Protein AF-A0A9D6Z2P3-F1 (afdb_monomer_lite)

Organism: NCBI:txid2358

InterPro domains:
  IPR002742 Desulfoferrodoxin, ferrous iron-binding domain [PF01880] (1-48)
  IPR036073 Desulfoferrodoxin, ferrous iron-binding domain superfamily [G3DSA:2.60.40.730] (1-49)
  IPR036073 Desulfoferrodoxin, ferrous iron-binding domain superfamily [SSF49367] (1-48)

Secondary structure (DSSP, 8-state):
--EEEEEEEETTEEEEEE--TTS-S-------SSEEEEEEETTTEEEE-

pLDDT: mean 96.81, std 3.63, range [75.94, 98.69]

Structure (mmCIF, N/CA/C/O backbone):
data_AF-A0A9D6Z2P3-F1
#
_entry.id   AF-A0A9D6Z2P3-F1
#
loop_
_atom_site.group_PDB
_atom_site.id
_atom_site.type_symbol
_atom_site.label_atom_id
_atom_site.label_alt_id
_atom_site.label_comp_id
_atom_site.label_asym_id
_atom_site.label_entity_id
_atom_site.label_seq_id
_atom_site.pdbx_PDB_ins_code
_atom_site.Cartn_x
_atom_site.Cartn_y
_atom_site.Cartn_z
_atom_site.occupancy
_atom_site.B_iso_or_equiv
_atom_site.auth_seq_id
_atom_site.auth_comp_id
_atom_site.auth_asym_id
_atom_site.auth_atom_id
_atom_site.pdbx_PDB_model_num
ATOM 1 N N . HIS A 1 1 ? 7.541 -6.512 -13.179 1.00 96.00 1 HIS A N 1
ATOM 2 C CA . HIS A 1 1 ? 7.143 -7.307 -12.010 1.00 96.00 1 HIS A CA 1
ATOM 3 C C . HIS A 1 1 ? 7.622 -6.589 -10.763 1.00 96.00 1 HIS A C 1
ATOM 5 O O . HIS A 1 1 ? 8.737 -6.813 -10.311 1.00 96.00 1 HIS A O 1
ATOM 11 N N . TYR A 1 2 ? 6.827 -5.639 -10.294 1.00 98.38 2 TYR A N 1
ATOM 12 C CA . TYR A 1 2 ? 7.059 -4.911 -9.051 1.00 98.38 2 TYR A CA 1
ATOM 13 C C . TYR A 1 2 ? 5.719 -4.367 -8.549 1.00 98.38 2 TYR A C 1
ATOM 15 O O . TYR A 1 2 ? 4.732 -4.372 -9.294 1.00 98.38 2 TYR A O 1
ATOM 23 N N . ILE A 1 3 ? 5.696 -3.927 -7.295 1.00 98.69 3 ILE A N 1
ATOM 24 C CA . ILE A 1 3 ? 4.540 -3.257 -6.703 1.00 98.69 3 ILE A CA 1
ATOM 25 C C . ILE A 1 3 ? 4.606 -1.779 -7.086 1.00 98.69 3 ILE A C 1
ATOM 27 O O . ILE A 1 3 ? 5.598 -1.122 -6.791 1.00 98.69 3 ILE A O 1
ATOM 31 N N . GLU A 1 4 ? 3.588 -1.259 -7.770 1.00 98.62 4 GLU A N 1
ATOM 32 C CA . GLU A 1 4 ? 3.526 0.150 -8.187 1.00 98.62 4 GLU A CA 1
ATOM 33 C C . GLU A 1 4 ? 3.119 1.062 -7.036 1.00 98.62 4 GLU A C 1
ATOM 35 O O . GLU A 1 4 ? 3.580 2.201 -6.939 1.00 98.62 4 GLU A O 1
ATOM 40 N N . TRP A 1 5 ? 2.256 0.564 -6.154 1.00 98.69 5 TRP A N 1
ATOM 41 C CA . TRP A 1 5 ? 1.853 1.274 -4.954 1.00 98.69 5 TRP A CA 1
ATOM 42 C C . TRP A 1 5 ? 1.334 0.327 -3.879 1.00 98.69 5 TRP A C 1
ATOM 44 O O . TRP A 1 5 ? 0.812 -0.751 -4.164 1.00 98.69 5 TRP A O 1
ATOM 54 N N . ILE A 1 6 ? 1.445 0.794 -2.640 1.00 98.69 6 ILE A N 1
ATOM 55 C CA . ILE A 1 6 ? 0.804 0.221 -1.459 1.00 98.69 6 ILE A CA 1
ATOM 56 C C . ILE A 1 6 ? -0.131 1.285 -0.897 1.00 98.69 6 ILE A C 1
ATOM 58 O O . ILE A 1 6 ? 0.184 2.480 -0.911 1.00 98.69 6 ILE A O 1
ATOM 62 N N . GLU A 1 7 ? -1.294 0.863 -0.428 1.00 98.44 7 GLU A N 1
ATOM 6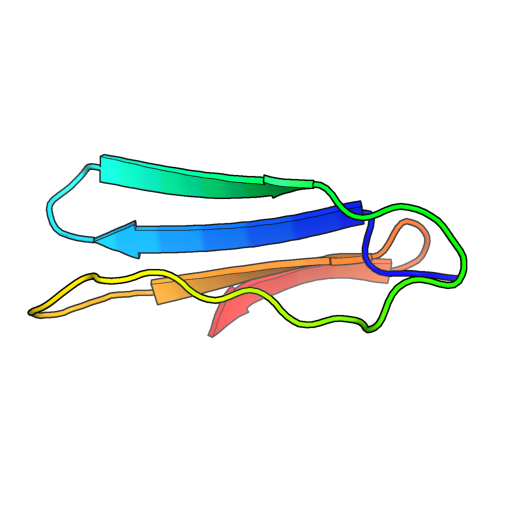3 C CA . GLU A 1 7 ? -2.319 1.750 0.085 1.00 98.44 7 GLU A CA 1
ATOM 64 C C . GLU A 1 7 ? -2.959 1.210 1.363 1.00 98.44 7 GLU A C 1
ATOM 66 O O . GLU A 1 7 ? -3.236 0.016 1.479 1.00 98.44 7 GLU A O 1
ATOM 71 N N . ILE A 1 8 ? -3.239 2.123 2.290 1.00 98.31 8 ILE A N 1
ATOM 72 C CA . ILE A 1 8 ? -4.087 1.892 3.452 1.00 98.31 8 ILE A CA 1
ATOM 73 C C . ILE A 1 8 ? -5.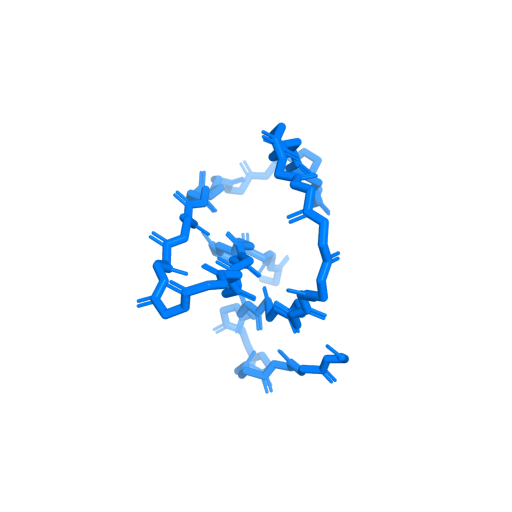342 2.756 3.350 1.00 98.31 8 ILE A C 1
ATOM 75 O O . ILE A 1 8 ? -5.264 3.967 3.120 1.00 98.31 8 ILE A O 1
ATOM 79 N N . VAL A 1 9 ? -6.499 2.132 3.570 1.00 97.12 9 VAL A N 1
ATOM 80 C CA . VAL A 1 9 ? -7.762 2.835 3.816 1.00 97.12 9 VAL A CA 1
ATOM 81 C C . VAL A 1 9 ? -8.099 2.708 5.297 1.00 97.12 9 VAL A C 1
ATOM 83 O O . VAL A 1 9 ? -8.248 1.593 5.790 1.00 97.12 9 VAL A O 1
ATOM 86 N N . ALA A 1 10 ? -8.199 3.839 5.993 1.00 96.88 10 ALA A N 1
ATOM 87 C CA . ALA A 1 10 ? -8.531 3.926 7.416 1.00 96.88 10 ALA A CA 1
ATOM 88 C C . ALA A 1 10 ? -9.420 5.155 7.649 1.00 96.88 10 ALA A C 1
ATOM 90 O O . ALA A 1 10 ? -9.151 6.218 7.085 1.00 96.88 10 ALA A O 1
ATOM 91 N N . ASP A 1 11 ? -10.495 5.017 8.427 1.00 93.44 11 ASP A N 1
ATOM 92 C CA . ASP A 1 11 ? -11.448 6.099 8.743 1.00 93.44 11 ASP A CA 1
ATOM 93 C C . ASP A 1 11 ? -11.966 6.877 7.512 1.00 93.44 11 ASP A C 1
ATOM 95 O O . ASP A 1 11 ? -12.076 8.106 7.513 1.00 93.44 11 ASP A O 1
ATOM 99 N N . GLY A 1 12 ? -12.225 6.171 6.406 1.00 91.44 12 GLY A N 1
ATOM 100 C CA . GLY A 1 12 ? -12.667 6.773 5.140 1.00 91.44 12 GLY A CA 1
ATOM 101 C C . GLY A 1 12 ? -11.593 7.586 4.401 1.00 91.44 12 GLY A C 1
ATOM 102 O O . GLY A 1 12 ? -11.874 8.157 3.347 1.00 91.44 12 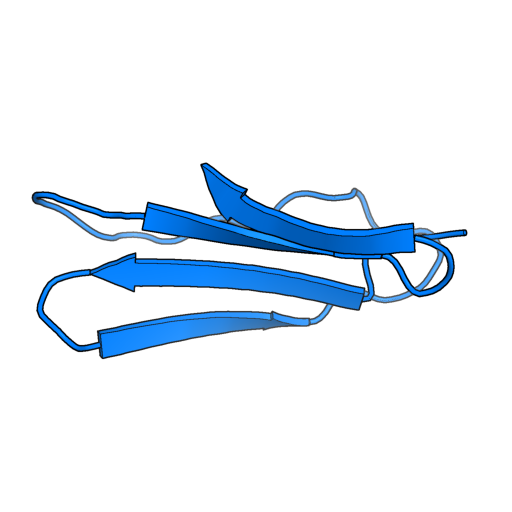GLY A O 1
ATOM 103 N N . LYS A 1 13 ? -10.358 7.633 4.913 1.00 95.81 13 LYS A N 1
ATOM 104 C CA . LYS A 1 13 ? -9.202 8.255 4.262 1.00 95.81 13 LYS A CA 1
ATOM 105 C C . LYS A 1 13 ? -8.374 7.212 3.539 1.00 95.81 13 LYS A C 1
ATOM 107 O O . LYS A 1 13 ? -8.261 6.071 3.970 1.00 95.81 13 LYS A O 1
ATOM 112 N N . THR A 1 14 ? -7.769 7.640 2.439 1.00 97.00 14 THR A N 1
ATOM 113 C CA . THR A 1 14 ? -6.883 6.815 1.623 1.00 97.00 14 THR A CA 1
ATOM 114 C C . THR A 1 14 ? -5.465 7.364 1.699 1.00 97.00 14 THR A C 1
ATOM 116 O O . THR A 1 14 ? -5.229 8.523 1.356 1.00 97.00 14 THR A O 1
ATOM 119 N N . TYR A 1 15 ? -4.526 6.524 2.119 1.00 97.94 15 TYR A N 1
ATOM 120 C CA . TYR A 1 15 ? -3.101 6.823 2.189 1.00 97.94 15 TYR A CA 1
ATOM 121 C C . TYR A 1 15 ? -2.376 5.927 1.198 1.00 97.94 15 TYR A C 1
ATOM 123 O O . TYR A 1 15 ? -2.476 4.710 1.301 1.00 97.94 15 TYR A O 1
ATOM 131 N N . ARG A 1 16 ? -1.649 6.506 0.241 1.00 98.19 16 ARG A N 1
ATOM 132 C CA . ARG A 1 16 ? -0.980 5.738 -0.815 1.00 98.19 16 ARG A CA 1
ATOM 133 C C . ARG A 1 16 ? 0.485 6.122 -0.935 1.00 98.19 16 ARG A C 1
ATOM 135 O O . ARG A 1 16 ? 0.805 7.297 -1.086 1.00 98.19 16 ARG A O 1
ATOM 142 N N . GLN A 1 17 ? 1.349 5.115 -0.937 1.00 98.69 17 GLN A N 1
ATOM 143 C CA . GLN A 1 17 ? 2.763 5.248 -1.260 1.00 98.69 17 GLN A CA 1
ATOM 144 C C . GLN A 1 17 ? 3.006 4.627 -2.633 1.00 98.69 17 GLN A C 1
ATOM 146 O O . GLN A 1 17 ? 2.776 3.436 -2.827 1.00 98.69 17 GLN A O 1
ATOM 151 N N . PHE A 1 18 ? 3.493 5.429 -3.578 1.00 98.62 18 PHE A N 1
ATOM 152 C CA . PHE A 1 18 ? 3.980 4.921 -4.858 1.00 98.62 18 PHE A CA 1
ATOM 153 C C . PHE A 1 18 ? 5.409 4.417 -4.712 1.00 98.62 18 PHE A C 1
ATOM 155 O O . PHE A 1 18 ? 6.231 5.049 -4.046 1.00 98.62 18 PHE A O 1
ATOM 162 N N . LEU A 1 19 ? 5.706 3.307 -5.369 1.00 98.62 19 LEU A N 1
ATOM 163 C CA . LEU A 1 19 ? 7.030 2.711 -5.409 1.00 98.62 19 LEU A CA 1
ATOM 164 C C . LEU A 1 19 ? 7.569 2.735 -6.840 1.00 98.62 19 LEU A C 1
ATOM 166 O O . LEU A 1 19 ? 6.839 2.861 -7.825 1.00 98.62 19 LEU A O 1
ATOM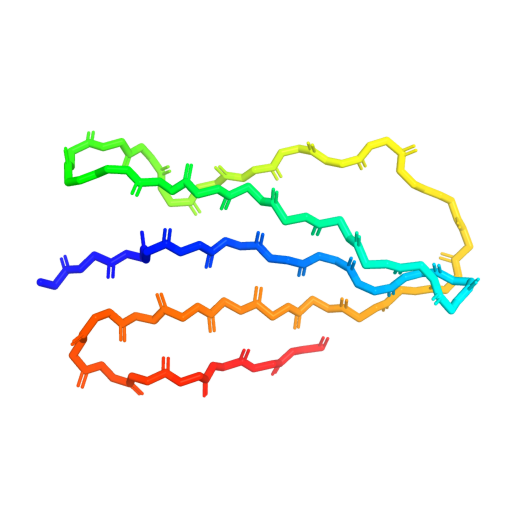 170 N N . LYS A 1 20 ? 8.887 2.623 -6.947 1.00 98.38 20 LYS A N 1
ATOM 171 C CA . LYS A 1 20 ? 9.628 2.517 -8.201 1.00 98.38 20 LYS A CA 1
ATOM 172 C C . LYS A 1 20 ? 10.284 1.139 -8.294 1.00 98.38 20 LYS A C 1
ATOM 174 O O . LYS A 1 20 ? 10.592 0.540 -7.260 1.00 98.38 20 LYS A O 1
ATOM 179 N N . PRO A 1 21 ? 10.570 0.648 -9.512 1.00 98.50 21 PRO A N 1
ATOM 180 C CA . PRO A 1 21 ? 11.364 -0.562 -9.687 1.00 98.50 21 PRO A CA 1
ATOM 181 C C . PRO A 1 21 ? 12.672 -0.507 -8.882 1.00 98.50 21 PRO A C 1
ATOM 183 O O . PRO A 1 21 ? 13.376 0.502 -8.904 1.00 98.50 21 PRO A O 1
ATOM 186 N N . GLY A 1 22 ? 12.985 -1.591 -8.169 1.00 97.69 22 GLY A N 1
ATOM 187 C CA . GLY A 1 22 ? 14.182 -1.706 -7.328 1.00 97.69 22 GLY A CA 1
ATOM 188 C C . GLY A 1 22 ? 14.030 -1.192 -5.891 1.00 97.69 22 GLY A C 1
ATOM 189 O O . GLY A 1 22 ? 14.918 -1.442 -5.082 1.00 97.69 22 GLY A O 1
ATOM 190 N N . GLN A 1 23 ? 12.926 -0.522 -5.544 1.00 98.25 23 GLN A N 1
ATOM 191 C CA . GLN A 1 23 ? 12.601 -0.235 -4.143 1.00 98.25 23 GLN A CA 1
ATOM 192 C C . GLN A 1 23 ? 12.041 -1.479 -3.448 1.00 98.25 23 GLN A C 1
ATOM 194 O O . GLN A 1 23 ? 11.436 -2.341 -4.091 1.00 98.25 23 GLN A O 1
ATOM 199 N N . ALA A 1 24 ? 12.227 -1.557 -2.129 1.00 98.31 24 ALA A N 1
ATOM 200 C CA . ALA A 1 24 ? 11.585 -2.587 -1.326 1.00 98.31 24 ALA A CA 1
ATOM 201 C C . ALA A 1 24 ? 10.049 -2.463 -1.442 1.00 98.31 24 ALA A C 1
ATOM 203 O O . ALA A 1 24 ? 9.535 -1.339 -1.446 1.00 98.31 24 ALA A O 1
ATOM 204 N N . PRO A 1 25 ? 9.309 -3.583 -1.565 1.00 97.94 25 PRO A N 1
ATOM 205 C CA . PRO A 1 25 ? 7.852 -3.590 -1.679 1.00 97.94 25 PRO A CA 1
ATOM 206 C C . PRO A 1 25 ? 7.194 -3.384 -0.307 1.00 97.94 25 PRO A C 1
ATOM 208 O O . PRO A 1 25 ? 6.438 -4.223 0.172 1.00 97.94 25 PRO A O 1
ATOM 211 N N . GLU A 1 26 ? 7.512 -2.268 0.341 1.00 98.38 26 GLU A N 1
ATOM 212 C CA . GLU A 1 26 ? 7.055 -1.925 1.684 1.00 98.38 26 GLU A CA 1
ATOM 213 C C . GLU A 1 26 ? 6.728 -0.432 1.786 1.00 98.38 26 GLU A C 1
ATOM 215 O O . GLU A 1 26 ? 7.267 0.405 1.059 1.00 98.38 26 GLU A O 1
ATOM 220 N N . ALA A 1 27 ? 5.814 -0.095 2.691 1.00 98.06 27 ALA A N 1
ATOM 221 C CA . ALA A 1 27 ? 5.440 1.277 2.993 1.00 98.06 27 ALA A CA 1
ATOM 222 C C . ALA A 1 27 ? 5.006 1.377 4.456 1.00 98.06 27 ALA A C 1
ATOM 224 O O . AL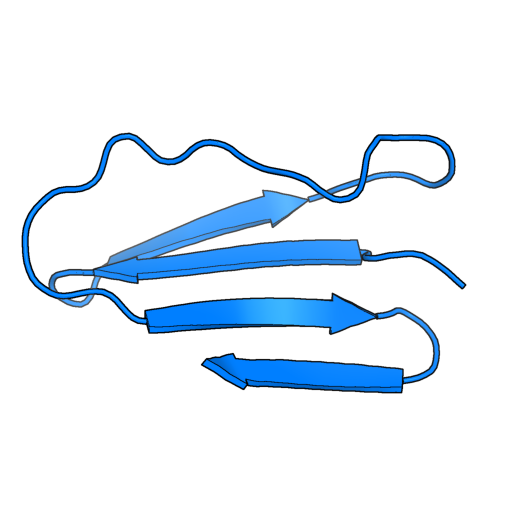A A 1 27 ? 4.386 0.460 4.994 1.00 98.06 27 ALA A O 1
ATOM 225 N N . PHE A 1 28 ? 5.316 2.506 5.088 1.00 98.06 28 PHE A N 1
ATOM 226 C CA . PHE A 1 28 ? 4.906 2.797 6.456 1.00 98.06 28 PHE A CA 1
ATOM 227 C C . PHE A 1 28 ? 3.811 3.863 6.462 1.00 98.06 28 PHE A C 1
ATOM 229 O O . PHE A 1 28 ? 3.968 4.927 5.860 1.00 98.06 28 PHE A O 1
ATOM 236 N N . PHE A 1 29 ? 2.727 3.593 7.187 1.00 97.25 29 PHE A N 1
ATOM 237 C CA . PHE A 1 29 ? 1.623 4.526 7.386 1.00 97.25 29 PHE A CA 1
ATOM 238 C C . PHE A 1 29 ? 1.343 4.660 8.887 1.00 97.25 29 PHE A C 1
ATOM 240 O O . PHE A 1 29 ? 0.991 3.664 9.520 1.00 97.25 29 PHE A O 1
ATOM 247 N N . PRO A 1 30 ? 1.468 5.861 9.480 1.00 95.81 30 PRO A N 1
ATOM 248 C CA . PRO A 1 30 ? 1.194 6.073 10.898 1.00 95.81 30 PRO A CA 1
ATOM 249 C C . PRO A 1 30 ? -0.317 6.234 11.138 1.00 95.81 30 PRO A C 1
ATOM 251 O O . PRO A 1 30 ? -0.784 7.312 11.503 1.00 95.81 30 PRO A O 1
ATOM 254 N N . VAL A 1 31 ? -1.091 5.179 10.876 1.00 95.25 31 VAL A N 1
ATOM 255 C CA . VAL A 1 31 ? -2.547 5.155 11.085 1.00 95.25 31 VAL A CA 1
ATOM 256 C C . VAL A 1 31 ? -2.919 4.300 12.294 1.00 95.25 31 VAL A C 1
ATOM 258 O O . VAL A 1 31 ? -2.197 3.382 12.677 1.00 95.25 31 VAL A O 1
ATOM 261 N N . THR A 1 32 ? -4.061 4.609 12.897 1.00 94.00 32 THR A N 1
ATOM 262 C CA . THR A 1 32 ? -4.627 3.904 14.055 1.00 94.00 32 THR A CA 1
ATOM 263 C C . THR A 1 32 ? -6.062 3.494 13.753 1.00 94.00 32 THR A C 1
ATOM 265 O O . THR A 1 32 ? -6.699 4.131 12.922 1.00 94.00 32 THR A O 1
ATOM 268 N N . GLY A 1 33 ? -6.591 2.497 14.464 1.00 93.31 33 GLY A N 1
ATOM 269 C CA . GLY A 1 33 ? -7.965 2.022 14.268 1.00 93.31 33 GLY A CA 1
ATOM 270 C C . GLY A 1 33 ? -8.056 0.856 13.285 1.00 93.31 33 GLY A C 1
ATOM 271 O O . GLY A 1 33 ? -7.065 0.164 13.050 1.00 93.31 33 GLY A O 1
ATOM 272 N N . GLU A 1 34 ? -9.253 0.618 12.749 1.00 96.31 34 GLU A N 1
ATOM 273 C CA . GLU A 1 34 ? -9.468 -0.392 11.713 1.00 96.31 34 GLU A CA 1
ATOM 274 C C . GLU A 1 34 ? -8.984 0.117 10.357 1.00 96.31 34 GLU A C 1
ATOM 276 O O . GLU A 1 34 ? -9.219 1.263 9.966 1.00 96.31 34 GLU A O 1
ATOM 281 N N . TRP A 1 35 ? -8.308 -0.760 9.626 1.00 97.06 35 TRP A N 1
ATOM 282 C CA . TRP A 1 35 ? -7.747 -0.445 8.326 1.00 97.06 35 TRP A CA 1
ATOM 283 C C . TRP A 1 35 ? -7.819 -1.653 7.401 1.00 97.06 35 TRP A C 1
ATOM 285 O O . TRP A 1 35 ? -7.858 -2.798 7.842 1.00 97.06 35 TRP A O 1
ATOM 295 N N . THR A 1 36 ? -7.800 -1.375 6.101 1.00 97.50 36 THR A N 1
ATOM 296 C CA . THR A 1 36 ? -7.633 -2.388 5.050 1.00 97.50 36 THR A CA 1
ATOM 297 C C . THR A 1 36 ? -6.428 -2.043 4.198 1.00 97.50 36 THR A C 1
ATOM 299 O O . THR A 1 36 ? -6.223 -0.862 3.884 1.00 97.50 36 THR A O 1
ATOM 302 N N . ALA A 1 37 ? -5.668 -3.056 3.792 1.00 97.62 37 ALA A N 1
ATOM 303 C CA . ALA A 1 37 ? -4.483 -2.88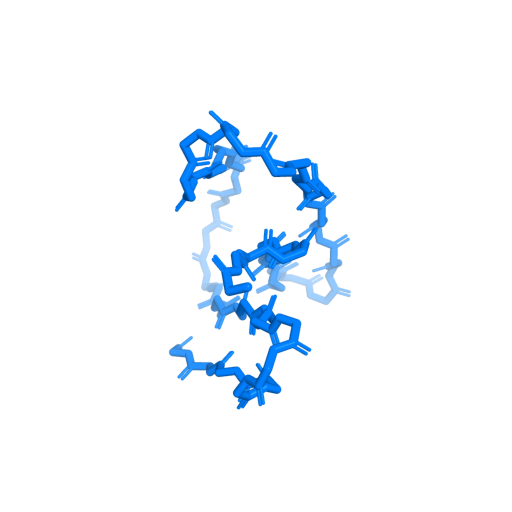2 2.967 1.00 97.62 37 ALA A CA 1
ATOM 304 C C . ALA A 1 37 ? -4.747 -3.311 1.524 1.00 97.62 37 ALA A C 1
ATOM 306 O O . ALA A 1 37 ? -5.420 -4.307 1.248 1.00 97.62 37 ALA A O 1
ATOM 307 N N . ARG A 1 38 ? -4.191 -2.551 0.581 1.00 98.38 38 ARG A N 1
ATOM 308 C CA . ARG A 1 38 ? -4.187 -2.890 -0.842 1.00 98.38 38 ARG A CA 1
ATOM 309 C C . ARG A 1 38 ? -2.797 -2.697 -1.417 1.00 98.38 38 ARG A C 1
ATOM 311 O O . ARG A 1 38 ? -2.074 -1.782 -1.029 1.00 98.38 38 ARG A O 1
ATOM 318 N N . GLU A 1 39 ? -2.458 -3.517 -2.394 1.00 98.44 39 GLU A N 1
ATOM 319 C CA . GLU A 1 39 ? -1.276 -3.322 -3.227 1.00 98.44 39 GLU A CA 1
ATOM 320 C C . GLU A 1 39 ? -1.639 -3.546 -4.690 1.00 98.44 39 GLU A C 1
ATOM 322 O O . GLU A 1 39 ? -2.620 -4.229 -5.001 1.00 98.44 39 GLU A O 1
ATOM 327 N N . TYR A 1 40 ? -0.874 -2.927 -5.584 1.00 98.69 40 TYR A N 1
ATOM 328 C CA . TYR A 1 40 ? -1.012 -3.168 -7.010 1.00 98.69 40 TYR A CA 1
ATOM 329 C C . TYR A 1 40 ? 0.310 -3.571 -7.634 1.00 98.69 40 TYR A C 1
ATOM 331 O O . TYR A 1 40 ? 1.259 -2.784 -7.701 1.00 98.69 40 TYR A O 1
ATOM 339 N N . CYS A 1 41 ? 0.335 -4.778 -8.182 1.00 98.62 41 CYS A N 1
ATOM 340 C CA . CYS A 1 41 ? 1.430 -5.260 -8.992 1.00 98.62 41 CYS A CA 1
ATOM 341 C C . CYS A 1 41 ? 1.207 -4.882 -10.457 1.00 98.62 41 CYS A C 1
ATOM 343 O O . CYS A 1 41 ? 0.167 -5.186 -11.042 1.00 98.62 41 CYS A O 1
ATOM 345 N N . ASN A 1 42 ? 2.240 -4.337 -11.099 1.00 98.31 42 ASN A N 1
ATOM 346 C CA . ASN A 1 42 ? 2.180 -3.901 -12.496 1.00 98.31 42 ASN A CA 1
ATOM 347 C C . ASN A 1 42 ? 1.836 -5.030 -13.503 1.00 98.31 42 ASN A C 1
ATOM 349 O O . ASN A 1 42 ? 1.514 -4.745 -14.653 1.00 98.31 42 ASN A O 1
ATOM 353 N N . LEU A 1 43 ? 1.953 -6.303 -13.098 1.00 98.31 43 LEU A N 1
ATOM 354 C CA . LEU A 1 43 ? 1.608 -7.479 -13.912 1.00 98.31 43 LEU A CA 1
ATOM 355 C C . LEU A 1 43 ? 0.397 -8.260 -13.390 1.00 98.31 43 LEU A C 1
ATOM 357 O O . LEU A 1 43 ? -0.337 -8.833 -14.188 1.00 98.31 43 LEU A O 1
ATOM 361 N N . HIS A 1 44 ? 0.204 -8.314 -12.070 1.00 98.31 44 HIS A N 1
ATOM 362 C CA . HIS A 1 44 ? -0.817 -9.160 -11.440 1.00 98.31 44 HIS A CA 1
ATOM 363 C C . HIS A 1 44 ? -2.033 -8.373 -10.939 1.00 98.31 44 HIS A C 1
ATOM 365 O O . HIS A 1 44 ? -2.957 -8.964 -10.387 1.00 98.31 44 HIS A O 1
ATOM 371 N N . GLY A 1 45 ? -2.049 -7.056 -11.147 1.00 98.00 45 GLY A N 1
ATOM 372 C CA . GLY A 1 45 ? -3.162 -6.195 -10.780 1.00 98.00 45 GLY A CA 1
ATOM 373 C C . GLY A 1 45 ? -3.292 -5.999 -9.271 1.00 98.00 45 GLY A C 1
ATOM 374 O O . GLY A 1 45 ? -2.306 -6.007 -8.538 1.00 98.00 45 GLY A O 1
ATOM 375 N N . LEU A 1 46 ? -4.530 -5.775 -8.835 1.00 97.94 46 LEU A N 1
ATOM 376 C CA . LEU A 1 46 ? -4.883 -5.382 -7.473 1.00 97.94 46 LEU A CA 1
ATOM 377 C C . LEU A 1 46 ? -5.015 -6.587 -6.533 1.00 97.94 46 LEU A C 1
ATOM 379 O O . LEU A 1 46 ? -5.793 -7.500 -6.810 1.00 97.94 46 LEU A O 1
ATOM 383 N N . TRP A 1 47 ? -4.383 -6.499 -5.365 1.00 96.94 47 TRP A N 1
ATOM 384 C CA . TRP A 1 47 ? -4.566 -7.417 -4.239 1.00 96.94 47 TRP A CA 1
ATOM 385 C C . TRP A 1 47 ? -5.072 -6.654 -3.007 1.00 96.94 47 TRP A C 1
ATOM 387 O O . TRP A 1 47 ? -4.822 -5.455 -2.858 1.00 96.94 47 TRP A O 1
ATOM 397 N N . LYS A 1 48 ? -5.826 -7.332 -2.129 1.00 88.44 48 LYS A N 1
ATOM 398 C CA . LYS A 1 48 ? -6.397 -6.747 -0.902 1.00 88.44 48 LYS A CA 1
ATOM 399 C C . LYS A 1 48 ? -6.347 -7.719 0.281 1.00 88.44 48 LYS A C 1
ATOM 401 O O . LYS A 1 48 ? -6.526 -8.919 0.068 1.00 88.44 48 LYS A O 1
ATOM 406 N N . ALA A 1 49 ? -6.168 -7.177 1.486 1.00 75.94 49 ALA A N 1
ATOM 407 C CA . ALA A 1 49 ? -6.239 -7.867 2.775 1.00 75.94 49 ALA A CA 1
ATOM 408 C C . ALA A 1 49 ? -7.010 -7.023 3.801 1.00 75.94 49 ALA A C 1
ATOM 410 O O . ALA A 1 49 ? -6.854 -5.775 3.788 1.00 75.94 49 ALA A O 1
#

Foldseek 3Di:
DAWQWKWKQDPNDIDIDGDDPPDDNDDDDPDDDDIKIWIQDPPPGIDID

Sequence (49 aa):
HYIEWIEIVADGKTYRQFLKPGQAPEAFFPVTGEWTAREYCNLHGLWKA

Radius of gyration: 10.95 Å; chains: 1; bounding box: 27×17×28 Å